Protein AF-A0A961XZE8-F1 (afdb_monomer_lite)

Structure (mmCIF, N/CA/C/O backbone):
data_AF-A0A961XZE8-F1
#
_entry.id   AF-A0A961XZE8-F1
#
loop_
_atom_site.group_PDB
_atom_site.id
_atom_site.type_symbol
_atom_site.label_atom_id
_atom_site.label_alt_id
_atom_site.lab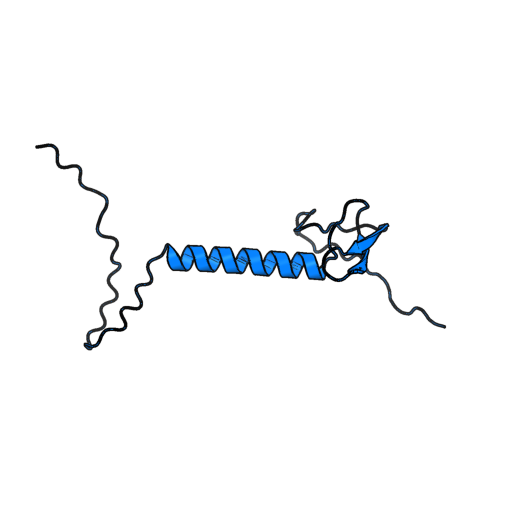el_comp_id
_atom_site.label_asym_id
_atom_site.label_entity_id
_atom_site.label_seq_id
_atom_site.pdbx_PDB_ins_code
_atom_site.Cartn_x
_atom_site.Cartn_y
_atom_site.Cartn_z
_atom_site.occupancy
_atom_site.B_iso_or_equiv
_atom_site.auth_seq_id
_atom_site.auth_comp_id
_atom_site.auth_asym_id
_atom_site.auth_atom_id
_atom_site.pdbx_PDB_model_num
ATOM 1 N N . MET A 1 1 ? 15.121 -28.660 11.452 1.00 40.38 1 MET A N 1
ATOM 2 C CA . MET A 1 1 ? 14.330 -27.416 11.557 1.00 40.38 1 MET A CA 1
ATOM 3 C C . MET A 1 1 ? 13.889 -27.066 10.144 1.00 40.38 1 MET A C 1
ATOM 5 O O . MET A 1 1 ? 14.735 -26.726 9.331 1.00 40.38 1 MET A O 1
ATOM 9 N N . GLN A 1 2 ? 12.629 -27.338 9.800 1.00 34.44 2 GLN A N 1
ATOM 10 C CA . GLN A 1 2 ? 12.102 -27.183 8.439 1.00 34.44 2 GLN A CA 1
ATOM 11 C C . GLN A 1 2 ? 11.5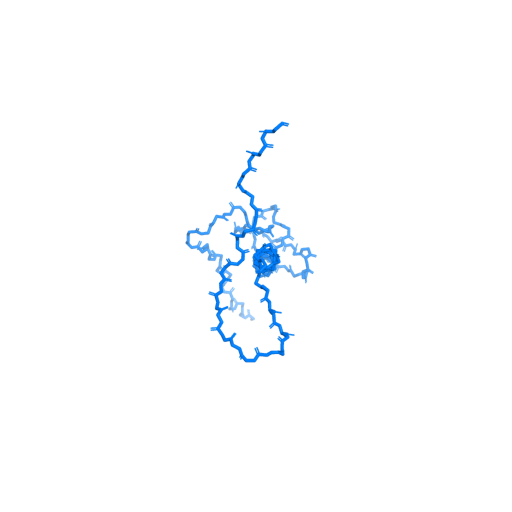59 -25.760 8.280 1.00 34.44 2 GLN A C 1
ATOM 13 O O . GLN A 1 2 ? 10.583 -25.400 8.931 1.00 34.44 2 GLN A O 1
ATOM 18 N N . PHE A 1 3 ? 12.190 -24.953 7.429 1.00 43.00 3 PHE A N 1
ATOM 19 C CA . PHE A 1 3 ? 11.643 -23.669 6.993 1.00 43.00 3 PHE A CA 1
ATOM 20 C C . PHE A 1 3 ? 10.650 -23.929 5.851 1.00 43.00 3 PHE A C 1
ATOM 22 O O . PHE A 1 3 ? 10.957 -23.726 4.681 1.00 43.00 3 PHE A O 1
ATOM 29 N N . ASN A 1 4 ? 9.466 -24.444 6.189 1.00 44.78 4 ASN A N 1
ATOM 30 C CA . ASN A 1 4 ? 8.354 -24.563 5.245 1.00 44.78 4 ASN A CA 1
ATOM 31 C C . ASN A 1 4 ? 7.630 -23.219 5.168 1.00 44.78 4 ASN A C 1
ATOM 33 O O . ASN A 1 4 ? 6.654 -22.975 5.870 1.00 44.78 4 ASN A O 1
ATOM 37 N N . GLY A 1 5 ? 8.143 -22.335 4.327 1.00 40.34 5 GLY A N 1
ATOM 38 C CA . GLY A 1 5 ? 7.509 -21.063 4.025 1.00 40.34 5 GLY A CA 1
ATOM 39 C C . GLY A 1 5 ? 8.053 -20.561 2.708 1.00 40.34 5 GLY A C 1
ATOM 40 O O . GLY A 1 5 ? 8.976 -19.754 2.698 1.00 40.34 5 GLY A O 1
ATOM 41 N N . ALA A 1 6 ? 7.527 -21.090 1.604 1.00 41.38 6 ALA A N 1
ATOM 42 C CA . ALA A 1 6 ? 7.773 -20.524 0.290 1.00 41.38 6 ALA A CA 1
ATOM 43 C C . ALA A 1 6 ? 7.380 -19.041 0.342 1.00 41.38 6 ALA A C 1
ATOM 45 O O . ALA A 1 6 ? 6.211 -18.689 0.477 1.00 41.38 6 ALA A O 1
ATOM 46 N N . ILE A 1 7 ? 8.390 -18.182 0.300 1.00 48.22 7 ILE A N 1
ATOM 47 C CA . ILE A 1 7 ? 8.288 -16.735 0.128 1.00 48.22 7 ILE A CA 1
ATOM 48 C C . ILE A 1 7 ? 7.867 -16.519 -1.324 1.00 48.22 7 ILE A C 1
ATOM 50 O O . ILE A 1 7 ? 8.689 -16.291 -2.207 1.00 48.22 7 ILE A O 1
ATOM 54 N N . VAL A 1 8 ? 6.580 -16.721 -1.606 1.00 49.25 8 VAL A N 1
ATOM 55 C CA . VAL A 1 8 ? 6.044 -16.488 -2.942 1.00 49.25 8 VAL A CA 1
ATOM 56 C C . VAL A 1 8 ? 5.907 -14.977 -3.107 1.00 49.25 8 VAL A C 1
ATOM 58 O O . VAL A 1 8 ? 4.976 -14.368 -2.594 1.00 49.25 8 VAL A O 1
ATOM 61 N N . SER A 1 9 ? 6.866 -14.363 -3.800 1.00 52.34 9 SER A N 1
ATOM 62 C CA . SER A 1 9 ? 6.735 -13.012 -4.357 1.00 52.34 9 SER A CA 1
ATOM 63 C C . SER A 1 9 ? 5.710 -13.069 -5.495 1.00 52.34 9 SER A C 1
ATOM 65 O O . SER A 1 9 ? 6.055 -13.121 -6.676 1.00 52.34 9 SER A O 1
ATOM 67 N N . THR A 1 10 ? 4.423 -13.190 -5.160 1.00 54.47 10 THR A N 1
ATOM 68 C CA . THR A 1 10 ? 3.357 -13.175 -6.163 1.00 54.47 10 THR A CA 1
ATOM 69 C C . THR A 1 10 ? 3.147 -11.745 -6.628 1.00 54.47 10 THR A C 1
ATOM 71 O O . THR A 1 10 ? 2.529 -10.936 -5.940 1.00 54.47 10 THR A O 1
ATOM 74 N N . ARG A 1 11 ? 3.641 -11.424 -7.825 1.00 62.50 11 ARG A N 1
ATOM 75 C CA . ARG A 1 11 ? 3.176 -10.241 -8.553 1.00 62.50 11 ARG A CA 1
ATOM 76 C C . ARG A 1 11 ? 1.690 -10.430 -8.832 1.00 62.50 11 ARG A C 1
ATOM 78 O O . ARG A 1 11 ? 1.323 -11.345 -9.562 1.00 62.50 11 ARG A O 1
ATOM 85 N N . VAL A 1 12 ? 0.849 -9.579 -8.256 1.00 71.31 12 VAL A N 1
ATOM 86 C CA . VAL A 1 12 ? -0.578 -9.554 -8.590 1.00 71.31 12 VAL A CA 1
ATOM 87 C C . VAL A 1 12 ? -0.712 -9.061 -10.032 1.00 71.31 12 VAL A C 1
ATOM 89 O O . VAL A 1 12 ? -0.266 -7.954 -10.353 1.00 71.31 12 VAL A O 1
ATOM 92 N N . GLU A 1 13 ? -1.275 -9.889 -10.915 1.00 73.12 13 GLU A N 1
ATOM 93 C CA . GLU A 1 13 ? -1.474 -9.535 -12.324 1.00 73.12 13 GLU A CA 1
ATOM 94 C C . GLU A 1 13 ? -2.311 -8.252 -12.451 1.00 73.12 13 GLU A C 1
ATOM 96 O O . GLU A 1 13 ? -3.302 -8.056 -11.750 1.00 73.12 13 GLU A O 1
ATOM 101 N N . GLY A 1 14 ? -1.875 -7.335 -13.321 1.00 74.06 14 GLY A N 1
ATOM 102 C CA . GLY A 1 14 ? -2.545 -6.048 -13.551 1.00 74.06 14 GLY A CA 1
ATOM 103 C C . GLY A 1 14 ? -2.252 -4.948 -12.522 1.00 74.06 14 GLY A C 1
ATOM 104 O O . GLY A 1 14 ? -2.645 -3.802 -12.739 1.00 74.06 14 GLY A O 1
ATOM 105 N N . ARG A 1 15 ? -1.524 -5.231 -11.432 1.00 78.88 15 ARG A N 1
ATOM 106 C CA . ARG A 1 15 ? -1.143 -4.206 -10.447 1.00 78.88 15 ARG A CA 1
ATOM 107 C C . ARG A 1 15 ? 0.081 -3.419 -10.936 1.00 78.88 15 ARG A C 1
ATOM 109 O O . ARG A 1 15 ? 1.123 -3.989 -11.260 1.00 78.88 15 ARG A O 1
ATOM 116 N N . LYS A 1 16 ? -0.029 -2.087 -10.980 1.00 86.25 16 LYS A N 1
ATOM 117 C CA . LYS A 1 16 ? 1.089 -1.195 -11.325 1.00 86.25 16 LYS A CA 1
ATOM 118 C C . LYS A 1 16 ? 1.972 -0.967 -10.099 1.00 86.25 16 LYS A C 1
ATOM 120 O O . LYS A 1 16 ? 1.493 -0.518 -9.063 1.00 86.25 16 LYS A O 1
ATOM 125 N N . TYR A 1 17 ? 3.263 -1.234 -10.250 1.00 86.94 17 TYR A N 1
ATOM 126 C CA . TYR A 1 17 ? 4.285 -1.000 -9.230 1.00 86.94 17 TYR A CA 1
ATOM 127 C C . TYR A 1 17 ? 5.191 0.186 -9.616 1.00 86.94 17 TYR A C 1
ATOM 129 O O . TYR A 1 17 ? 5.317 0.474 -10.811 1.00 86.94 17 TYR A O 1
ATOM 137 N N . PRO A 1 18 ? 5.860 0.847 -8.649 1.00 88.88 18 PRO A N 1
ATOM 138 C CA . PRO A 1 18 ? 5.703 0.696 -7.195 1.00 88.88 18 PRO A CA 1
ATOM 139 C C . PRO A 1 18 ? 4.358 1.255 -6.705 1.00 88.88 18 PRO A C 1
ATOM 141 O O . PRO A 1 18 ? 3.855 2.227 -7.266 1.00 88.88 18 PRO A O 1
ATOM 144 N N . PHE A 1 19 ? 3.786 0.669 -5.650 1.00 89.50 19 PHE A N 1
ATOM 145 C CA . PHE A 1 19 ? 2.543 1.155 -5.039 1.00 89.50 19 PHE A CA 1
ATOM 146 C C . PHE A 1 19 ? 2.748 1.403 -3.544 1.00 89.50 19 PHE A C 1
ATOM 148 O O . PHE A 1 19 ? 3.273 0.544 -2.845 1.00 89.50 19 PHE A O 1
ATOM 155 N N . PHE A 1 20 ? 2.373 2.592 -3.058 1.00 92.44 20 PHE A N 1
ATOM 156 C CA . PHE A 1 20 ? 2.406 2.962 -1.630 1.00 92.44 20 PHE A CA 1
ATOM 157 C C . PHE A 1 20 ? 3.696 2.562 -0.876 1.00 92.44 20 PHE A C 1
ATOM 159 O O . PHE A 1 20 ? 3.659 2.187 0.294 1.00 92.44 20 PHE A O 1
ATOM 166 N N . GLY A 1 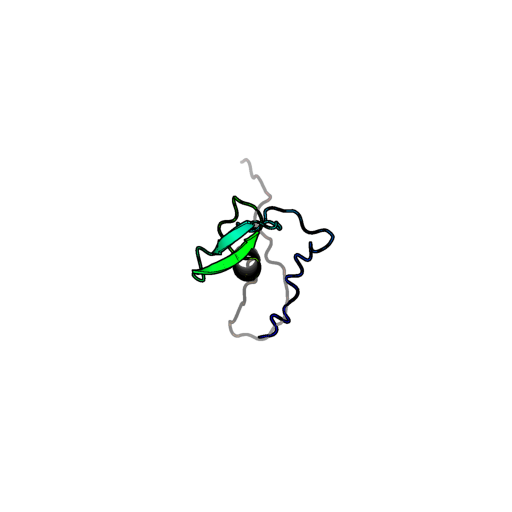21 ? 4.850 2.651 -1.548 1.00 91.56 21 GLY A N 1
ATOM 167 C CA . GLY A 1 21 ? 6.162 2.337 -0.968 1.00 91.56 21 GLY A CA 1
ATOM 168 C C . GLY A 1 21 ? 6.608 0.872 -1.070 1.00 91.56 21 GLY A C 1
ATOM 169 O O . GLY A 1 21 ? 7.713 0.568 -0.617 1.00 91.56 21 GLY A O 1
ATOM 170 N N . TYR A 1 22 ? 5.814 -0.001 -1.698 1.00 94.00 22 TYR A N 1
ATOM 171 C CA . TYR A 1 22 ? 6.143 -1.403 -1.958 1.00 94.00 22 TYR A CA 1
ATOM 172 C C . TYR A 1 22 ? 6.366 -1.686 -3.453 1.00 94.00 22 TYR A C 1
ATOM 174 O O . TYR A 1 22 ? 5.654 -1.194 -4.336 1.00 94.00 22 TYR A O 1
ATOM 182 N N . ALA A 1 23 ? 7.351 -2.536 -3.729 1.00 93.00 23 ALA A N 1
ATOM 183 C CA . ALA A 1 23 ? 7.591 -3.166 -5.016 1.00 93.00 23 ALA A CA 1
ATOM 184 C C . ALA A 1 23 ? 8.139 -4.592 -4.808 1.00 93.00 23 ALA A C 1
ATOM 186 O O . ALA A 1 23 ? 8.937 -4.820 -3.898 1.00 93.00 23 ALA A O 1
ATOM 187 N N . PRO A 1 24 ? 7.738 -5.561 -5.644 1.00 91.62 24 PRO A N 1
ATOM 188 C CA . PRO A 1 24 ? 8.178 -6.939 -5.530 1.00 91.62 24 PRO A CA 1
ATOM 189 C C . PRO A 1 24 ? 9.646 -7.041 -5.933 1.00 91.62 24 PRO A C 1
ATOM 191 O O . PRO A 1 24 ? 10.082 -6.442 -6.917 1.00 91.62 24 PRO A O 1
ATOM 194 N N . GLY A 1 25 ? 10.393 -7.845 -5.195 1.00 90.88 25 GLY A N 1
ATOM 195 C CA . GLY A 1 25 ? 11.802 -8.115 -5.431 1.00 90.88 25 GLY A CA 1
ATOM 196 C C . GLY A 1 25 ? 12.326 -9.085 -4.383 1.00 90.88 25 GLY A C 1
ATOM 197 O O . GLY A 1 25 ? 11.571 -9.534 -3.521 1.00 90.88 25 GLY A O 1
ATOM 198 N N . ASP A 1 26 ? 13.617 -9.381 -4.459 1.00 92.81 26 ASP A N 1
ATOM 199 C CA . ASP A 1 26 ? 14.255 -10.414 -3.635 1.00 92.81 26 ASP A CA 1
ATOM 200 C C . ASP A 1 26 ? 15.225 -9.824 -2.600 1.00 92.81 26 ASP A C 1
ATOM 202 O O . ASP A 1 26 ? 16.033 -10.536 -2.004 1.00 92.81 26 ASP A O 1
ATOM 206 N N . TYR A 1 27 ? 15.175 -8.507 -2.382 1.00 93.75 27 TYR A N 1
ATOM 207 C CA . TYR A 1 27 ? 15.985 -7.845 -1.371 1.00 93.75 27 TYR A CA 1
ATOM 208 C C . TYR A 1 27 ? 15.301 -7.937 -0.007 1.00 93.75 27 TYR A C 1
ATOM 210 O O . TYR A 1 27 ? 14.113 -7.640 0.124 1.00 93.75 27 TYR A O 1
ATOM 218 N N . LEU A 1 28 ? 16.055 -8.332 1.021 1.00 95.25 28 LEU A N 1
ATOM 219 C CA . LEU A 1 28 ? 15.561 -8.367 2.394 1.00 95.25 28 LEU A CA 1
ATOM 220 C C . LEU A 1 28 ? 15.504 -6.938 2.952 1.00 95.25 28 LEU A C 1
ATOM 222 O O . LEU A 1 28 ? 16.521 -6.356 3.328 1.00 95.25 28 LEU A O 1
ATOM 226 N N . CYS A 1 29 ? 14.303 -6.376 2.987 1.00 94.19 29 CYS A N 1
ATOM 227 C CA . CYS A 1 29 ? 14.014 -5.025 3.451 1.00 94.19 29 CYS A CA 1
ATOM 228 C C . CYS A 1 29 ? 13.370 -5.047 4.845 1.00 94.19 29 CYS A C 1
ATOM 230 O O . CYS A 1 29 ? 12.819 -6.057 5.288 1.00 94.19 29 CYS A O 1
ATOM 232 N N . MET A 1 30 ? 13.405 -3.908 5.540 1.00 96.56 30 MET A N 1
ATOM 233 C CA . MET A 1 30 ? 12.708 -3.702 6.812 1.00 96.56 30 MET A CA 1
ATOM 234 C C . MET A 1 30 ? 11.597 -2.676 6.620 1.00 96.56 30 MET A C 1
ATOM 236 O O . MET A 1 30 ? 11.848 -1.566 6.160 1.00 96.56 30 MET A O 1
ATOM 240 N N . CYS A 1 31 ? 10.363 -3.042 6.966 1.00 96.62 31 CYS A N 1
ATOM 241 C CA . CYS A 1 31 ? 9.218 -2.156 6.784 1.00 96.62 31 CYS A CA 1
ATOM 242 C C . CYS A 1 31 ? 9.295 -0.971 7.755 1.00 96.62 31 CYS A C 1
ATOM 244 O O . CYS A 1 31 ? 9.457 -1.170 8.960 1.00 96.62 31 CYS A O 1
ATOM 246 N N . HIS A 1 32 ? 9.123 0.255 7.261 1.00 95.50 32 HIS A N 1
ATOM 247 C CA . HIS A 1 32 ? 9.108 1.448 8.105 1.00 95.50 32 HIS A CA 1
ATOM 248 C C . HIS A 1 32 ? 7.918 1.490 9.073 1.00 95.50 32 HIS A C 1
ATOM 250 O O . HIS A 1 32 ? 8.096 1.996 10.182 1.00 95.50 32 HIS A O 1
ATOM 256 N N . ASP A 1 33 ? 6.770 0.913 8.715 1.00 95.88 33 ASP A N 1
ATOM 257 C CA . ASP A 1 33 ? 5.553 0.975 9.533 1.00 95.88 33 ASP A CA 1
ATOM 258 C C . ASP A 1 33 ? 5.527 -0.112 10.610 1.00 95.88 33 ASP A C 1
ATOM 260 O O . ASP A 1 33 ? 5.443 0.174 11.802 1.0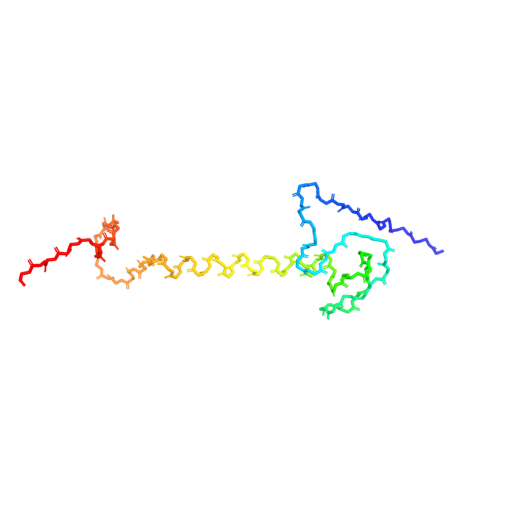0 95.88 33 ASP A O 1
ATOM 264 N N . CYS A 1 34 ? 5.629 -1.381 10.203 1.00 96.19 34 CYS A N 1
ATOM 265 C CA . CYS A 1 34 ? 5.489 -2.514 11.122 1.00 96.19 34 CYS A CA 1
ATOM 266 C C . CYS A 1 34 ? 6.823 -3.056 11.653 1.00 96.19 34 CYS A C 1
ATOM 268 O O . CYS A 1 34 ? 6.816 -3.968 12.478 1.00 96.19 34 CYS A O 1
ATOM 270 N N . LYS A 1 35 ? 7.960 -2.534 11.167 1.00 96.94 35 LYS A N 1
ATOM 271 C CA . LYS A 1 35 ? 9.330 -2.935 11.548 1.00 96.94 35 LYS A CA 1
ATOM 272 C C . LYS A 1 35 ? 9.675 -4.411 11.307 1.00 96.94 35 LYS A C 1
ATOM 274 O O . LYS A 1 35 ? 10.714 -4.883 11.759 1.00 96.94 35 LYS A O 1
ATOM 279 N N . LYS A 1 36 ? 8.841 -5.148 10.567 1.00 95.56 36 LYS A N 1
ATOM 280 C CA . LYS A 1 36 ? 9.097 -6.543 10.183 1.00 95.56 36 LYS A CA 1
ATOM 281 C C . LYS A 1 36 ? 9.959 -6.615 8.923 1.00 95.56 36 LYS A C 1
ATOM 283 O O . LYS A 1 36 ? 9.910 -5.720 8.076 1.00 95.56 36 LYS A O 1
ATOM 288 N N . GLN A 1 37 ? 10.729 -7.694 8.809 1.00 96.25 37 GLN A N 1
ATOM 289 C CA . GLN A 1 37 ? 11.493 -8.005 7.601 1.00 96.25 37 GLN A CA 1
ATOM 290 C C . GLN A 1 37 ? 10.572 -8.578 6.520 1.00 96.25 37 GLN A C 1
ATOM 292 O O . GLN A 1 37 ? 9.634 -9.313 6.831 1.00 96.25 37 GLN A O 1
ATOM 297 N N . PHE A 1 38 ? 10.833 -8.232 5.264 1.00 94.12 38 PHE A N 1
ATOM 298 C CA . PHE A 1 38 ? 10.082 -8.705 4.103 1.00 94.12 38 PHE A CA 1
ATOM 299 C C . PHE A 1 38 ? 10.967 -8.704 2.850 1.00 94.12 38 PHE A C 1
ATOM 301 O O . PHE A 1 38 ? 12.027 -8.079 2.845 1.00 94.12 38 PHE A O 1
ATOM 308 N N . LEU A 1 39 ? 10.532 -9.391 1.792 1.00 93.88 39 LEU A N 1
ATOM 309 C CA . LEU A 1 39 ? 11.196 -9.351 0.489 1.00 93.88 39 LEU A CA 1
ATOM 310 C C . LEU A 1 39 ? 10.563 -8.297 -0.420 1.00 93.88 39 LEU A C 1
ATOM 312 O O . LEU A 1 39 ? 9.337 -8.243 -0.559 1.00 93.88 39 LEU A O 1
ATOM 316 N N . GLY A 1 40 ? 11.401 -7.463 -1.029 1.00 92.81 40 GLY A N 1
ATOM 317 C CA . GLY A 1 40 ? 10.981 -6.430 -1.966 1.00 92.81 40 GLY A CA 1
ATOM 318 C C . GLY A 1 40 ? 12.126 -5.910 -2.833 1.00 92.81 40 GLY A C 1
ATOM 319 O O . GLY A 1 40 ? 13.246 -6.418 -2.807 1.00 92.81 40 GLY A O 1
ATOM 320 N N . ASP A 1 41 ? 11.847 -4.885 -3.632 1.00 94.12 41 ASP A N 1
ATOM 321 C CA . ASP A 1 41 ? 12.886 -4.103 -4.306 1.00 94.12 41 ASP A CA 1
ATOM 322 C C . ASP A 1 41 ? 13.785 -3.375 -3.287 1.00 94.12 41 ASP A C 1
ATOM 324 O O . ASP A 1 41 ? 13.322 -2.966 -2.220 1.00 94.12 41 ASP A O 1
ATOM 328 N N . LYS A 1 42 ? 15.056 -3.131 -3.645 1.00 93.94 42 LYS A N 1
ATOM 329 C CA . LYS A 1 42 ? 16.052 -2.431 -2.808 1.00 93.94 42 LYS A CA 1
ATOM 330 C C . LYS A 1 42 ? 15.555 -1.083 -2.259 1.00 93.94 42 LYS A C 1
ATOM 332 O O . LYS A 1 42 ? 16.073 -0.615 -1.246 1.00 93.94 42 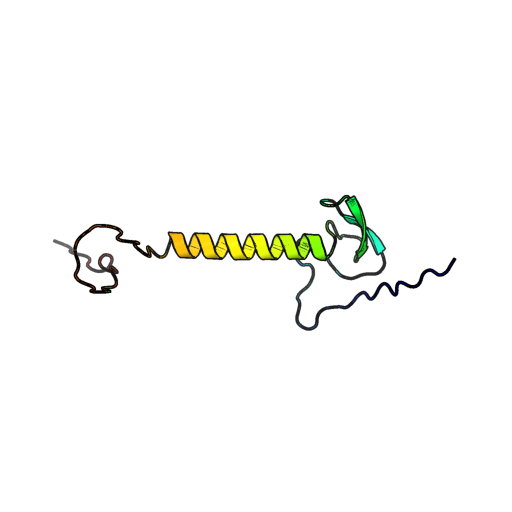LYS A O 1
ATOM 337 N N . ARG A 1 43 ? 14.603 -0.430 -2.933 1.00 91.00 43 ARG A N 1
ATOM 338 C CA . ARG A 1 43 ? 14.063 0.888 -2.562 1.00 91.00 43 ARG A CA 1
ATOM 339 C C . ARG A 1 43 ? 12.682 0.831 -1.899 1.00 91.00 43 ARG A C 1
ATOM 341 O O . ARG A 1 43 ? 12.048 1.877 -1.766 1.00 91.00 43 ARG A O 1
ATOM 348 N N . CYS A 1 44 ? 12.206 -0.343 -1.482 1.00 93.62 44 CYS A N 1
ATOM 349 C CA . CYS A 1 44 ? 10.950 -0.437 -0.739 1.00 93.62 44 CYS A CA 1
ATOM 350 C C . CYS A 1 44 ? 11.071 0.206 0.643 1.00 93.62 44 CYS A C 1
ATOM 352 O O . CYS A 1 44 ? 12.026 -0.040 1.378 1.00 93.62 44 CYS A O 1
ATOM 354 N N . LEU A 1 45 ? 10.056 0.983 1.009 1.00 94.31 45 LEU A N 1
ATOM 355 C CA . LEU A 1 45 ? 9.924 1.598 2.330 1.00 94.31 45 LEU A CA 1
ATOM 356 C C . LEU A 1 45 ? 8.978 0.793 3.225 1.00 94.31 45 LEU A C 1
ATOM 358 O O . LEU A 1 45 ? 9.139 0.762 4.445 1.00 94.31 45 LEU A O 1
ATOM 362 N N . THR A 1 46 ? 7.996 0.124 2.625 1.00 96.00 46 THR A N 1
ATOM 363 C CA . THR A 1 46 ? 6.917 -0.583 3.318 1.00 96.00 46 THR A CA 1
ATOM 364 C C . THR A 1 46 ? 6.763 -1.991 2.754 1.00 96.00 46 THR A C 1
ATOM 366 O O . THR A 1 46 ? 7.095 -2.254 1.598 1.00 96.00 46 THR A O 1
ATOM 369 N N . CYS A 1 47 ? 6.287 -2.922 3.582 1.00 94.75 47 CYS A N 1
ATOM 370 C CA . CYS A 1 47 ? 5.914 -4.255 3.114 1.00 94.75 47 CYS A CA 1
ATOM 371 C C . CYS A 1 47 ? 4.548 -4.230 2.417 1.00 94.75 47 CYS A C 1
ATOM 373 O O . CYS A 1 47 ? 3.737 -3.339 2.671 1.00 94.75 47 CYS A O 1
ATOM 375 N N . GLU A 1 48 ? 4.272 -5.247 1.600 1.00 92.81 48 GLU A N 1
ATOM 376 C CA . GLU A 1 48 ? 3.009 -5.397 0.867 1.00 92.81 48 GLU A CA 1
ATOM 377 C C . GLU A 1 48 ? 1.742 -5.150 1.712 1.00 92.81 48 GLU A C 1
ATOM 379 O O . GLU A 1 48 ? 0.945 -4.299 1.316 1.00 92.81 48 GLU A O 1
ATOM 384 N N . PRO A 1 49 ? 1.553 -5.767 2.900 1.00 93.62 49 PRO A N 1
ATOM 385 C CA . PRO A 1 49 ? 0.332 -5.550 3.680 1.00 93.62 49 PRO A CA 1
ATOM 386 C C . PRO A 1 49 ? 0.217 -4.122 4.233 1.00 93.62 49 PRO A C 1
ATOM 388 O O . PRO A 1 49 ? -0.886 -3.598 4.381 1.00 93.62 49 PRO A O 1
ATOM 391 N N . CYS A 1 50 ? 1.340 -3.462 4.534 1.00 95.31 50 CYS A N 1
ATOM 392 C CA . CYS A 1 50 ? 1.326 -2.064 4.971 1.00 95.31 50 CYS A CA 1
ATOM 393 C C . CYS A 1 50 ? 0.988 -1.126 3.807 1.00 95.31 50 CYS A C 1
ATOM 395 O O . CYS A 1 50 ? 0.183 -0.211 3.980 1.00 95.31 50 CYS A O 1
ATOM 397 N N . ALA A 1 51 ? 1.541 -1.392 2.623 1.00 93.94 51 ALA A N 1
ATOM 398 C CA . ALA A 1 51 ? 1.223 -0.655 1.407 1.00 93.94 51 ALA A CA 1
ATOM 399 C C . ALA A 1 51 ? -0.256 -0.824 1.009 1.00 93.94 51 ALA A C 1
ATOM 401 O O . ALA A 1 51 ? -0.908 0.148 0.634 1.00 93.94 51 ALA A O 1
ATOM 402 N N . GLU A 1 52 ? -0.822 -2.023 1.157 1.00 92.31 52 GLU A N 1
ATOM 403 C CA . GLU A 1 52 ? -2.239 -2.286 0.881 1.00 92.31 52 GLU A CA 1
ATOM 404 C C . GLU A 1 52 ? -3.163 -1.596 1.890 1.00 92.31 52 GLU A C 1
ATOM 406 O O . GLU A 1 52 ? -4.139 -0.951 1.511 1.00 92.31 52 GLU A O 1
ATOM 411 N N . ALA A 1 53 ? -2.813 -1.620 3.177 1.00 93.69 53 ALA A N 1
ATOM 412 C CA . ALA A 1 53 ? -3.546 -0.861 4.183 1.00 93.69 53 ALA A CA 1
ATOM 413 C C . ALA A 1 53 ? -3.476 0.658 3.928 1.00 93.69 53 ALA A C 1
ATOM 415 O O . ALA A 1 53 ? -4.429 1.378 4.222 1.00 93.69 53 ALA A O 1
ATOM 416 N N . ALA A 1 54 ? -2.359 1.175 3.410 1.00 92.81 54 ALA A N 1
ATOM 417 C CA . ALA A 1 54 ? -2.242 2.579 3.016 1.00 92.81 54 ALA A CA 1
ATOM 418 C C . ALA A 1 54 ? -3.112 2.903 1.790 1.00 92.81 54 ALA A C 1
ATOM 420 O O . ALA A 1 54 ? -3.791 3.928 1.793 1.00 92.81 54 ALA A O 1
ATOM 421 N N . TYR A 1 55 ? -3.158 2.006 0.801 1.00 90.81 55 TYR A N 1
ATOM 422 C CA . TYR A 1 55 ? -4.040 2.129 -0.359 1.00 90.81 55 TYR A CA 1
ATOM 423 C C . TYR A 1 55 ? -5.516 2.202 0.044 1.00 90.81 55 TYR A C 1
ATOM 425 O O . TYR A 1 55 ? -6.202 3.145 -0.338 1.00 90.81 55 TYR A O 1
ATOM 433 N N . LEU A 1 56 ? -5.985 1.273 0.884 1.00 90.62 56 LEU A N 1
ATOM 434 C CA . LEU A 1 56 ? -7.375 1.254 1.356 1.00 90.62 56 LEU A CA 1
ATOM 435 C C . LEU A 1 56 ? -7.744 2.516 2.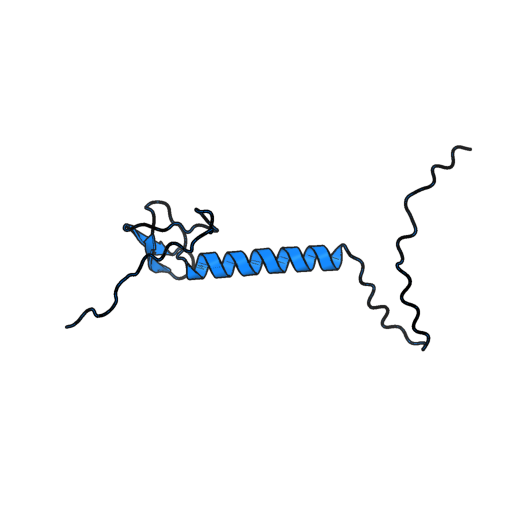145 1.00 90.62 56 LEU A C 1
ATOM 437 O O . LEU A 1 56 ? -8.850 3.029 2.011 1.00 90.62 56 LEU A O 1
ATOM 441 N N . ARG A 1 57 ? -6.816 3.045 2.954 1.00 91.56 57 ARG A N 1
ATOM 442 C CA . ARG A 1 57 ? -7.033 4.319 3.656 1.00 91.56 57 ARG A CA 1
ATOM 443 C C . ARG A 1 57 ? -7.149 5.485 2.680 1.00 91.56 57 ARG A C 1
ATOM 445 O O . ARG A 1 57 ? -8.016 6.326 2.872 1.00 91.56 57 ARG A O 1
ATOM 452 N N . ALA A 1 58 ? -6.298 5.542 1.658 1.00 89.44 58 ALA A N 1
ATOM 453 C CA . ALA A 1 58 ? -6.356 6.599 0.653 1.00 89.44 58 ALA A CA 1
ATOM 454 C C . ALA A 1 58 ? -7.661 6.544 -0.157 1.00 89.44 58 ALA A C 1
ATOM 456 O O . ALA A 1 58 ? -8.294 7.579 -0.346 1.00 89.44 58 ALA A O 1
ATOM 457 N N . ASP A 1 59 ? -8.091 5.346 -0.563 1.00 89.38 59 ASP A N 1
ATOM 458 C CA . ASP A 1 59 ? -9.352 5.143 -1.283 1.00 89.38 59 ASP A CA 1
ATOM 459 C C . ASP A 1 59 ? -10.561 5.556 -0.432 1.00 89.38 59 ASP A C 1
ATOM 461 O O . ASP A 1 59 ? -11.407 6.328 -0.880 1.00 89.38 59 ASP A O 1
ATOM 465 N N . LEU A 1 60 ? -10.595 5.148 0.842 1.00 88.88 60 LEU A N 1
ATOM 466 C CA . LEU A 1 60 ? -11.650 5.558 1.768 1.00 88.88 60 LEU A CA 1
ATOM 467 C C . LEU A 1 60 ? -11.692 7.080 1.957 1.00 88.88 60 LEU A C 1
ATOM 469 O O . LEU A 1 60 ? -12.769 7.668 1.938 1.00 88.88 60 LEU A O 1
ATOM 473 N N . MET A 1 61 ? -10.537 7.730 2.120 1.00 84.12 61 MET A N 1
ATOM 474 C CA . MET A 1 61 ? -10.476 9.189 2.265 1.00 84.12 61 MET A CA 1
ATOM 475 C C . MET A 1 61 ? -10.989 9.902 1.010 1.00 84.12 61 MET A C 1
ATOM 477 O O . MET A 1 61 ? -11.708 10.891 1.126 1.00 84.12 61 MET A O 1
ATOM 481 N N . GLN A 1 62 ? -10.691 9.372 -0.179 1.00 84.44 62 GLN A N 1
ATOM 482 C CA . GLN A 1 62 ? -11.223 9.903 -1.431 1.00 84.44 62 GLN A CA 1
ATOM 483 C C . GLN A 1 62 ? -12.746 9.729 -1.514 1.00 84.44 62 GLN A C 1
ATOM 485 O O . GLN A 1 62 ? -13.447 10.646 -1.936 1.00 84.44 62 GLN A O 1
ATOM 490 N N . GLN A 1 63 ? -13.282 8.586 -1.078 1.00 82.44 63 GLN A N 1
ATOM 491 C CA . GLN A 1 63 ? -14.730 8.367 -1.021 1.00 82.44 63 GLN A CA 1
ATOM 492 C C . GLN A 1 63 ? -15.416 9.319 -0.034 1.00 82.44 63 GLN A C 1
ATOM 494 O O . GLN A 1 63 ? -16.476 9.850 -0.354 1.00 82.44 63 GLN A O 1
ATOM 499 N N . ILE A 1 64 ? -14.810 9.576 1.130 1.00 83.56 64 ILE A N 1
ATOM 500 C CA . ILE A 1 64 ? -15.327 10.546 2.106 1.00 83.56 64 ILE A CA 1
ATOM 501 C C . ILE A 1 64 ? -15.340 11.955 1.506 1.00 83.56 64 ILE A C 1
ATOM 503 O O . ILE A 1 64 ? -16.373 12.612 1.559 1.00 83.56 64 ILE A O 1
ATOM 507 N N . GLU A 1 65 ? -14.256 12.398 0.860 1.00 81.94 65 GLU A N 1
ATOM 508 C CA . GLU A 1 65 ? -14.218 13.712 0.200 1.00 81.94 65 GLU A CA 1
ATOM 509 C C . GLU A 1 65 ? -15.312 13.836 -0.875 1.00 81.94 65 GLU A C 1
ATOM 511 O O . GLU A 1 65 ? -15.991 14.858 -0.982 1.00 81.94 65 GLU A O 1
ATOM 516 N N . LEU A 1 66 ? -15.526 12.779 -1.664 1.00 78.88 66 LEU A N 1
ATOM 517 C CA . LEU A 1 66 ? -16.597 12.743 -2.658 1.00 78.88 66 LEU A CA 1
ATOM 518 C C . LEU A 1 66 ? -17.986 12.804 -2.006 1.00 78.88 66 LEU A C 1
ATOM 520 O O . LEU A 1 66 ? -18.856 13.492 -2.533 1.00 78.88 66 LEU A O 1
ATOM 524 N N . LEU A 1 67 ? -18.191 12.141 -0.865 1.00 72.75 67 LEU A N 1
ATOM 525 C CA . LEU A 1 67 ? -19.437 12.190 -0.091 1.00 72.75 67 LEU A CA 1
ATOM 526 C C . LEU A 1 67 ? -19.672 13.535 0.607 1.00 72.75 67 LEU A C 1
ATOM 528 O O . LEU A 1 67 ? -20.817 13.870 0.871 1.00 72.75 67 LEU A O 1
ATOM 532 N N . GLU A 1 68 ? -18.627 14.296 0.924 1.00 70.31 68 GLU A N 1
ATOM 533 C CA . GLU A 1 68 ? -18.762 15.656 1.460 1.00 70.31 68 GLU A CA 1
ATOM 534 C C . GLU A 1 68 ? -19.032 16.674 0.342 1.00 70.31 68 GLU A C 1
ATOM 536 O O . GLU A 1 68 ? -19.825 17.599 0.515 1.00 70.31 68 GLU A O 1
ATOM 541 N N . ARG A 1 69 ? -18.410 16.491 -0.832 1.00 69.62 69 ARG A N 1
ATOM 542 C CA . ARG A 1 69 ? -18.610 17.347 -2.016 1.00 69.62 69 ARG A CA 1
ATOM 543 C C . ARG A 1 69 ? -19.956 17.119 -2.686 1.00 69.62 69 ARG A C 1
ATOM 545 O O . ARG A 1 69 ? -20.603 18.069 -3.126 1.00 69.62 69 ARG A O 1
ATOM 552 N N . CYS A 1 70 ? -20.387 15.869 -2.786 1.00 57.78 70 CYS A N 1
ATOM 553 C CA . CYS A 1 70 ? -21.776 15.565 -3.057 1.00 57.78 70 CYS A CA 1
ATOM 554 C C . CYS A 1 70 ? -22.521 15.861 -1.766 1.00 57.78 70 CYS A C 1
ATOM 556 O O . CYS A 1 70 ? -22.516 15.024 -0.881 1.00 57.78 70 CYS A O 1
ATOM 558 N N . HIS A 1 71 ? -23.174 17.014 -1.641 1.00 57.59 71 HIS A N 1
ATOM 559 C CA . HIS A 1 71 ? -24.160 17.225 -0.585 1.00 57.59 71 HIS A CA 1
ATOM 560 C C . HIS A 1 71 ? -25.274 16.170 -0.722 1.00 57.59 71 HIS A C 1
ATOM 562 O O . HIS A 1 71 ? -26.359 16.448 -1.231 1.00 57.59 71 HIS A O 1
ATOM 568 N N . TYR A 1 72 ? -25.040 14.943 -0.254 1.00 54.56 72 TYR A N 1
ATOM 569 C CA . TYR A 1 72 ? -26.098 14.048 0.153 1.00 54.56 72 TYR A CA 1
ATOM 570 C C . TYR A 1 72 ? -26.606 14.667 1.441 1.00 54.56 72 TYR A C 1
ATOM 572 O O . TYR A 1 72 ? -26.177 14.340 2.546 1.00 54.56 72 TYR A O 1
ATOM 580 N N . GLY A 1 73 ? -27.443 15.689 1.264 1.00 49.50 73 GLY A N 1
ATOM 581 C CA . GLY A 1 73 ? -28.181 16.307 2.334 1.00 49.50 73 GLY A CA 1
ATOM 582 C C . GLY A 1 73 ? -28.982 15.202 2.987 1.00 49.50 73 GLY A C 1
ATOM 583 O O . GLY A 1 73 ? -30.071 14.862 2.532 1.00 49.50 73 GLY A O 1
ATOM 584 N N . ILE A 1 74 ? -28.447 14.630 4.063 1.00 52.53 74 ILE A N 1
ATOM 585 C CA . ILE A 1 74 ? -29.267 13.905 5.009 1.00 52.53 74 ILE A CA 1
ATOM 586 C C . ILE A 1 74 ? -30.098 14.995 5.683 1.00 52.53 74 ILE A C 1
ATOM 588 O O . ILE A 1 74 ? -29.751 15.530 6.735 1.00 52.53 74 ILE A O 1
ATOM 592 N N . ALA A 1 75 ? -31.187 15.374 5.019 1.00 46.06 75 ALA A N 1
ATOM 593 C CA . ALA A 1 75 ? -32.247 16.179 5.577 1.00 46.06 75 ALA A CA 1
ATOM 594 C C . ALA A 1 75 ? -32.954 15.331 6.643 1.00 46.06 75 ALA A C 1
ATOM 596 O O . ALA A 1 75 ? -34.076 14.870 6.458 1.00 46.06 75 ALA A O 1
ATOM 597 N N . VAL A 1 76 ? -32.296 15.097 7.784 1.00 47.41 76 VAL A N 1
ATOM 598 C CA . VAL A 1 76 ? -32.980 14.617 8.986 1.00 47.41 76 VAL A CA 1
ATOM 599 C C . VAL A 1 76 ? -33.685 15.810 9.608 1.00 47.41 76 VAL A C 1
ATOM 601 O O . VAL A 1 76 ? -33.271 16.335 10.636 1.00 47.41 76 VAL A O 1
ATOM 604 N N . ARG A 1 77 ? -34.762 16.274 8.979 1.00 41.22 77 ARG A N 1
ATOM 605 C CA . ARG A 1 77 ? -35.726 17.134 9.659 1.00 41.22 77 ARG A CA 1
ATOM 606 C C . ARG A 1 77 ? -37.139 16.783 9.228 1.00 41.22 77 ARG A C 1
ATOM 608 O O . ARG A 1 77 ? -37.638 17.249 8.218 1.00 41.22 77 ARG A O 1
ATOM 615 N N . ALA A 1 78 ? -37.750 15.943 10.061 1.00 42.59 78 ALA A N 1
ATOM 616 C CA . ALA A 1 78 ? -39.081 16.163 10.611 1.00 42.59 78 ALA A CA 1
ATOM 617 C C . ALA A 1 78 ? -40.100 16.838 9.674 1.00 42.59 78 ALA A C 1
ATOM 619 O O . ALA A 1 78 ? -40.454 17.989 9.884 1.00 42.59 78 ALA A O 1
ATOM 620 N N . ALA A 1 79 ? -40.592 16.108 8.678 1.00 46.19 79 ALA A N 1
ATOM 621 C CA . ALA A 1 79 ? -41.971 16.174 8.189 1.00 46.19 79 ALA A CA 1
ATOM 622 C C . ALA A 1 79 ? -42.084 15.172 7.041 1.00 46.19 79 ALA A C 1
ATOM 624 O O . ALA A 1 79 ? -41.344 15.253 6.066 1.00 46.19 79 ALA A O 1
ATOM 625 N N . GLY A 1 80 ? -42.970 14.186 7.176 1.00 47.91 80 GLY A N 1
ATOM 626 C CA . GLY A 1 80 ? -43.204 13.199 6.132 1.00 47.91 80 GLY A CA 1
ATOM 627 C C . GLY A 1 80 ? -43.683 13.856 4.841 1.00 47.91 80 GLY A C 1
ATOM 628 O O . GLY A 1 80 ? -44.843 14.229 4.751 1.00 47.91 80 GLY A O 1
ATOM 629 N N . LEU A 1 81 ? -42.798 13.961 3.852 1.00 42.12 81 LEU A N 1
ATOM 630 C CA . LEU A 1 81 ? -43.111 13.854 2.429 1.00 42.12 81 LEU A CA 1
ATOM 631 C C . LEU A 1 81 ? -41.802 13.549 1.685 1.00 42.12 81 LEU A C 1
ATOM 633 O O . LEU A 1 81 ? -40.864 14.343 1.682 1.00 42.12 81 LEU A O 1
ATOM 637 N N . PHE A 1 82 ? -41.724 12.358 1.096 1.00 42.50 82 PHE A N 1
ATOM 638 C CA . PHE A 1 82 ? -40.559 11.877 0.358 1.00 42.50 82 PHE A CA 1
ATOM 639 C C . PHE A 1 82 ? -40.596 12.452 -1.064 1.00 42.50 82 PHE A C 1
ATOM 641 O O . PHE A 1 82 ? -41.243 11.898 -1.946 1.00 42.50 82 PHE A O 1
ATOM 648 N N . HIS A 1 83 ? -39.892 13.556 -1.297 1.00 42.72 83 HIS A N 1
ATOM 649 C CA . HIS A 1 83 ? -39.463 13.927 -2.641 1.00 42.72 83 HIS A CA 1
ATOM 650 C C . HIS A 1 83 ? -37.942 14.021 -2.657 1.00 42.72 83 HIS A C 1
ATOM 652 O O . HIS A 1 83 ? -37.350 14.931 -2.083 1.00 42.72 83 HIS A O 1
ATOM 658 N N . ILE A 1 84 ? -37.313 13.051 -3.323 1.00 52.12 84 ILE A N 1
ATOM 659 C CA . ILE A 1 84 ? -35.915 13.135 -3.735 1.00 52.12 84 ILE A CA 1
ATOM 660 C C . ILE A 1 84 ? -35.894 14.133 -4.897 1.00 52.12 84 ILE A C 1
ATOM 662 O O . ILE A 1 84 ? -36.121 13.749 -6.042 1.00 52.12 84 ILE A O 1
ATOM 666 N N . LEU A 1 85 ? -35.705 15.422 -4.611 1.00 45.06 85 LEU A N 1
ATOM 667 C CA . LEU A 1 85 ? -35.261 16.366 -5.633 1.00 45.06 85 LEU A CA 1
ATOM 668 C C . LEU A 1 85 ? -33.742 16.527 -5.518 1.00 45.06 85 LEU A C 1
ATOM 670 O O . LEU A 1 85 ? -33.246 16.776 -4.416 1.00 45.06 85 LEU A O 1
ATOM 674 N N . PRO A 1 86 ? -32.994 16.425 -6.629 1.00 48.19 86 PRO A N 1
ATOM 675 C CA . PRO A 1 86 ? -31.613 16.863 -6.650 1.00 48.19 86 PRO A CA 1
ATOM 676 C C . PRO A 1 86 ? -31.620 18.389 -6.508 1.00 48.19 86 PRO A C 1
ATOM 678 O O . PRO A 1 86 ? -32.056 19.101 -7.410 1.00 48.19 86 PRO A O 1
ATOM 681 N N . LEU A 1 87 ? -31.153 18.914 -5.375 1.00 49.59 87 LEU A N 1
ATOM 682 C CA . LEU A 1 87 ? -30.792 20.329 -5.275 1.00 49.59 87 LEU A CA 1
ATOM 683 C C . LEU A 1 87 ? -29.439 20.533 -5.970 1.00 49.59 87 LEU A C 1
ATOM 685 O O . LEU A 1 87 ? -28.414 20.749 -5.335 1.00 49.59 87 LEU A O 1
ATOM 689 N N . CYS A 1 88 ? -29.445 20.435 -7.297 1.00 47.69 88 CYS A N 1
ATOM 690 C CA . CYS A 1 88 ? -28.522 21.162 -8.159 1.00 47.69 88 CYS A CA 1
ATOM 691 C C . CYS A 1 88 ? -29.295 22.327 -8.795 1.00 47.69 88 CYS A C 1
ATOM 693 O O . CYS A 1 88 ? -29.716 22.284 -9.944 1.00 47.69 88 CYS A O 1
ATOM 695 N N . HIS A 1 89 ? -29.507 23.363 -7.990 1.00 49.12 89 HIS A N 1
ATOM 696 C CA . HIS A 1 89 ? -29.899 24.711 -8.395 1.00 49.12 89 HIS A CA 1
ATOM 697 C C . HIS A 1 89 ? -29.059 25.585 -7.454 1.00 49.12 89 HIS A C 1
ATOM 699 O O . HIS A 1 89 ? -29.291 25.561 -6.255 1.00 49.12 89 HIS A O 1
ATOM 705 N N . ASP A 1 90 ? -27.853 26.006 -7.828 1.00 50.59 90 ASP A N 1
ATOM 706 C CA . ASP A 1 90 ? -27.615 27.261 -8.536 1.00 50.59 90 ASP A CA 1
ATOM 707 C C . ASP A 1 90 ? -26.189 27.280 -9.110 1.00 50.59 90 ASP A C 1
ATOM 709 O O . ASP A 1 90 ? -25.229 27.261 -8.344 1.00 50.59 90 ASP A O 1
ATOM 713 N N . ALA A 1 91 ? -26.043 27.342 -10.437 1.00 48.69 91 ALA A N 1
ATOM 714 C CA . ALA A 1 91 ? -24.902 27.980 -11.113 1.00 48.69 91 ALA A CA 1
ATOM 715 C C . ALA A 1 91 ? -25.090 27.952 -12.642 1.00 48.69 91 ALA A C 1
ATOM 717 O O . ALA A 1 91 ? -24.284 27.364 -13.355 1.00 48.69 91 ALA A O 1
ATOM 718 N N . PHE A 1 92 ? -26.155 28.560 -13.172 1.00 44.69 92 PHE A N 1
ATOM 719 C CA . PHE A 1 92 ? -26.136 29.038 -14.560 1.00 44.69 92 PHE A CA 1
ATOM 720 C C . PHE A 1 92 ? -27.181 30.140 -14.745 1.00 44.69 92 PHE A C 1
ATOM 722 O O . PHE A 1 92 ? -28.379 29.889 -14.652 1.00 44.69 92 PHE A O 1
ATOM 729 N N . GLY A 1 93 ? -26.719 31.367 -14.981 1.00 41.41 93 GLY A N 1
ATOM 730 C CA . GLY A 1 93 ? -27.585 32.514 -15.237 1.00 41.41 93 GLY A CA 1
ATOM 731 C C . GLY A 1 93 ? -26.876 33.842 -15.015 1.00 41.41 93 GLY A C 1
ATOM 732 O O . GLY A 1 93 ? -27.159 34.536 -14.046 1.00 41.41 93 GLY A O 1
ATOM 733 N N . GLU A 1 94 ? -25.943 34.180 -15.904 1.00 52.34 94 GLU A N 1
ATOM 734 C CA . GLU A 1 94 ? -25.420 35.539 -16.054 1.00 52.34 94 GLU A CA 1
ATOM 735 C C . GLU A 1 94 ? -26.584 36.497 -16.359 1.00 52.34 94 GLU A C 1
ATOM 737 O O . GLU A 1 94 ? -27.184 36.447 -17.432 1.00 52.34 94 GLU A O 1
ATOM 742 N N . GLY A 1 95 ? -26.923 37.362 -15.406 1.00 40.91 95 GLY A N 1
ATOM 743 C CA . GLY A 1 95 ? -27.807 38.502 -15.617 1.00 40.91 95 GLY A CA 1
ATOM 744 C C . GLY A 1 95 ? -26.977 39.774 -15.717 1.00 40.91 95 GLY A C 1
ATOM 745 O O . GLY A 1 95 ? -26.724 40.412 -14.702 1.00 40.91 95 GLY A O 1
ATOM 746 N N . ASN A 1 96 ? -26.545 40.127 -16.930 1.00 46.75 96 ASN A N 1
ATOM 747 C CA . ASN A 1 96 ? -26.130 41.494 -17.241 1.00 46.75 96 ASN A CA 1
ATOM 748 C C . ASN A 1 96 ? -27.384 42.378 -17.251 1.00 46.75 96 ASN A C 1
ATOM 750 O O . ASN A 1 96 ? -28.276 42.162 -18.074 1.00 46.75 96 ASN A O 1
ATOM 754 N N . ALA A 1 97 ? -27.428 43.362 -16.358 1.00 44.97 97 ALA A N 1
ATOM 755 C CA . ALA A 1 97 ? -28.312 44.520 -16.421 1.00 44.97 97 ALA A CA 1
ATOM 756 C C . ALA A 1 97 ? -27.471 45.775 -16.178 1.00 44.97 97 ALA A C 1
ATOM 758 O O . ALA A 1 97 ? -26.634 45.736 -15.247 1.00 44.97 97 ALA A O 1
#

Sequence (97 aa):
MQFNGAIVSTRVEGRKYPFFGYAPGDYLCMCHDCKKQFLGDKRCLTCEPCAEAAYLRADLMQQIELLERCHYGIAVRAAGLFHILPLCHDAFGEGNA

pLDDT: mean 72.51, std 21.75, range [34.44, 96.94]

Foldseek 3Di:
DDPPDPLPLDDDPPDDPDAQQFAAAADFDAAQPPRDTHGGPPRRNHDPVVRVVVVVVVVVVVVVVVCVVLCPPPPPDDDDDDDPDPPPDDDDDDDDD

Radius of gyration: 24.11 Å; chains: 1; bounding box: 59×72×29 Å

Secondary structure (DSSP, 8-state):
------------TT--SSBTTB---SEEEE-TTT--EEEE-TT--S-HHHHHHHHHHHHHHHHHHHHHHTT------S------------S------